Protein AF-A0A961I4J6-F1 (afdb_monomer)

Solvent-accessible surface area (backbone atoms only — not comparable to full-atom values): 3456 Å² total; per-residue (Å²): 122,56,47,64,62,70,72,71,44,52,72,73,55,68,72,50,59,46,77,36,85,92,70,44,31,40,39,24,76,93,70,76,44,75,44,48,46,66,38,51,76,72,71,46,55,70,59,85,76,73,76,72,82,123

Nearest PDB structures (foldseek):
  3k8r-assembly1_B  TM=8.190E-01  e=5.688E-03  Rhodospirillum rubrum ATCC 11170

pLDDT: mean 88.36, std 15.49, range [39.16, 98.38]

Sequence (54 aa):
TYFPRLLNATPEERDRYEISGGGTGLHWESIDEDISVKGLLLGIGDLTRGTGLT

Radius of gyration: 11.37 Å; Cα contacts (8 Å, |Δi|>4): 61; chains: 1; bounding box: 32×20×28 Å

Mean predicted aligned error: 4.88 Å

Structure (mmCIF, N/CA/C/O backbone):
data_AF-A0A961I4J6-F1
#
_entry.id   AF-A0A961I4J6-F1
#
loop_
_atom_site.group_PDB
_atom_site.id
_atom_site.type_symbol
_atom_site.label_atom_id
_atom_site.label_alt_id
_atom_site.label_comp_id
_atom_site.label_asym_id
_atom_site.label_enti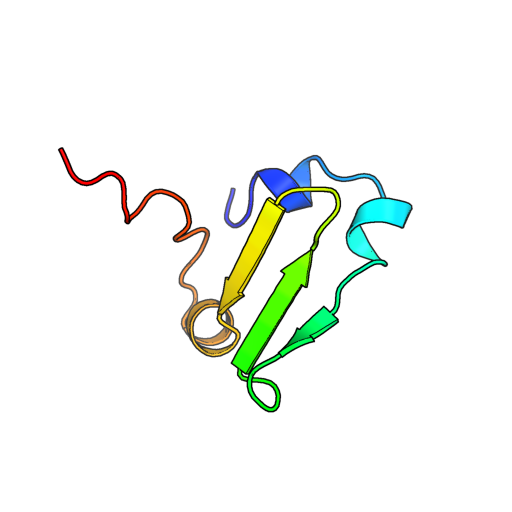ty_id
_atom_site.label_seq_id
_atom_site.pdbx_PDB_ins_code
_atom_site.Cartn_x
_atom_site.Cartn_y
_atom_site.Cartn_z
_atom_site.occupancy
_atom_site.B_iso_or_equiv
_atom_site.auth_seq_id
_atom_site.auth_comp_id
_atom_site.auth_asym_id
_atom_site.auth_atom_id
_atom_site.pdbx_PDB_model_num
ATOM 1 N N . THR A 1 1 ? 2.411 -10.437 11.562 1.00 73.31 1 THR A N 1
ATOM 2 C CA . THR A 1 1 ? 1.672 -10.321 10.287 1.00 73.31 1 THR A CA 1
ATOM 3 C C . THR A 1 1 ? 2.532 -9.574 9.284 1.00 73.31 1 THR A C 1
ATOM 5 O O . THR A 1 1 ? 3.386 -8.821 9.734 1.00 73.31 1 THR A O 1
ATOM 8 N N . TYR A 1 2 ? 2.341 -9.792 7.980 1.00 85.81 2 TYR A N 1
ATOM 9 C CA . TYR A 1 2 ? 3.177 -9.206 6.920 1.00 85.81 2 TYR A CA 1
ATOM 10 C C . TYR A 1 2 ? 3.034 -7.683 6.803 1.00 85.81 2 TYR A C 1
ATOM 12 O O . TYR A 1 2 ? 4.035 -7.016 6.591 1.00 85.81 2 TYR A O 1
ATOM 20 N N . PHE A 1 3 ? 1.824 -7.150 7.005 1.00 93.06 3 PHE A N 1
ATOM 21 C CA . PHE A 1 3 ? 1.523 -5.714 6.941 1.00 93.06 3 PHE A CA 1
ATOM 22 C C . PHE A 1 3 ? 0.549 -5.345 8.073 1.00 93.06 3 PHE A C 1
ATOM 24 O O . PHE A 1 3 ? -0.667 -5.476 7.910 1.00 93.06 3 PHE A O 1
ATOM 31 N N . PRO A 1 4 ? 1.048 -5.003 9.278 1.00 93.50 4 PRO A N 1
ATOM 32 C CA . PRO A 1 4 ? 0.202 -4.772 10.448 1.00 93.50 4 PRO A CA 1
ATOM 33 C C . PRO A 1 4 ? -0.795 -3.627 10.293 1.00 93.50 4 PRO A C 1
ATOM 35 O O . PRO A 1 4 ? -1.905 -3.744 10.809 1.00 93.50 4 PRO A O 1
ATOM 38 N N . ARG A 1 5 ? -0.445 -2.550 9.580 1.00 94.69 5 ARG A N 1
ATOM 39 C CA . ARG A 1 5 ? -1.361 -1.416 9.401 1.00 94.69 5 ARG A CA 1
ATOM 40 C C . ARG A 1 5 ? -2.504 -1.790 8.465 1.00 94.69 5 ARG A C 1
ATOM 42 O O . ARG A 1 5 ? -3.656 -1.633 8.847 1.00 94.69 5 ARG A O 1
ATOM 49 N N . LEU A 1 6 ? -2.211 -2.438 7.334 1.00 94.50 6 LEU A N 1
ATOM 50 C CA . LEU A 1 6 ? -3.250 -2.984 6.447 1.00 94.50 6 LEU A CA 1
ATOM 51 C C . LEU A 1 6 ? -4.138 -4.030 7.125 1.00 94.50 6 LEU A C 1
ATOM 53 O O . LEU A 1 6 ? -5.346 -4.061 6.881 1.00 94.50 6 LEU A O 1
ATOM 57 N N . LEU A 1 7 ? -3.571 -4.884 7.986 1.00 95.19 7 LEU A N 1
ATOM 58 C CA . LEU A 1 7 ? -4.367 -5.858 8.736 1.00 95.19 7 LEU A CA 1
ATOM 59 C C . LEU A 1 7 ? -5.420 -5.159 9.612 1.00 95.19 7 LEU A C 1
ATOM 61 O O . LEU A 1 7 ? -6.553 -5.629 9.676 1.00 95.19 7 LEU A O 1
ATOM 65 N N . ASN A 1 8 ? -5.057 -4.038 10.238 1.00 96.56 8 ASN A N 1
ATOM 66 C CA . ASN A 1 8 ? -5.929 -3.287 11.141 1.00 96.56 8 ASN A CA 1
ATOM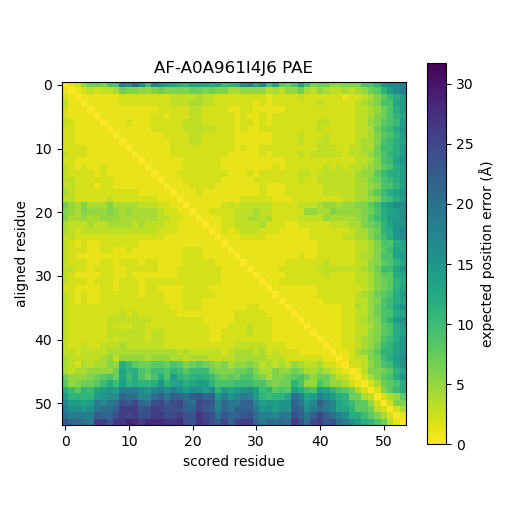 67 C C . ASN A 1 8 ? -6.798 -2.225 10.443 1.00 96.56 8 ASN A C 1
ATOM 69 O O . ASN A 1 8 ? -7.712 -1.704 11.075 1.00 96.56 8 ASN A O 1
ATOM 73 N N . ALA A 1 9 ? -6.537 -1.921 9.169 1.00 97.50 9 ALA A N 1
ATOM 74 C CA . ALA A 1 9 ? -7.280 -0.933 8.390 1.00 97.50 9 ALA A CA 1
ATOM 75 C C . ALA A 1 9 ? -8.730 -1.365 8.111 1.00 97.50 9 ALA A C 1
ATOM 77 O O . ALA A 1 9 ? -9.011 -2.560 7.934 1.00 97.50 9 ALA A O 1
ATOM 78 N N . THR A 1 10 ? -9.650 -0.403 8.020 1.00 98.38 10 THR A N 1
ATOM 79 C CA . THR A 1 10 ? -11.026 -0.666 7.568 1.00 98.38 10 THR A CA 1
ATOM 80 C C . THR A 1 10 ? -11.051 -1.027 6.076 1.00 98.38 10 THR A C 1
ATOM 82 O O . THR A 1 10 ? -10.091 -0.742 5.353 1.00 98.38 10 THR A O 1
ATOM 85 N N . PRO A 1 11 ? -12.130 -1.649 5.565 1.00 98.19 11 PRO A N 1
ATOM 86 C CA . PRO A 1 11 ? -12.278 -1.874 4.126 1.00 98.19 11 PRO A CA 1
ATOM 87 C C . PRO A 1 11 ? -12.111 -0.587 3.309 1.00 98.19 11 PRO A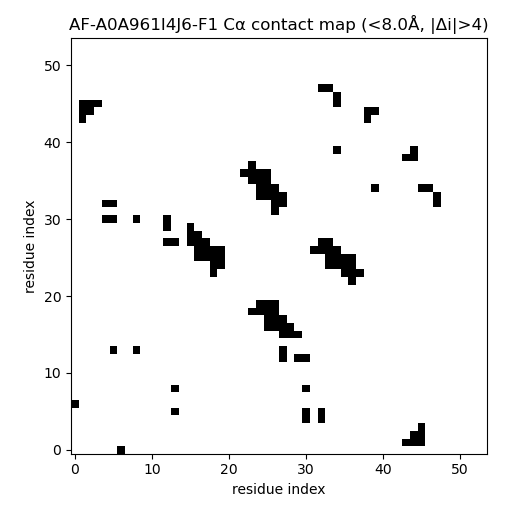 C 1
ATOM 89 O O . PRO A 1 11 ? -11.370 -0.565 2.333 1.00 98.19 11 PRO A O 1
ATOM 92 N N . GLU A 1 12 ? -12.710 0.512 3.768 1.00 98.31 12 GLU A N 1
ATOM 93 C CA . GLU A 1 12 ? -12.654 1.800 3.079 1.00 98.31 12 GLU A CA 1
ATOM 94 C C . GLU A 1 12 ? -11.240 2.391 3.067 1.00 98.31 12 GLU A C 1
ATOM 96 O O . GLU A 1 12 ? -10.872 3.071 2.115 1.00 98.31 12 GLU A O 1
ATOM 101 N N . GLU A 1 13 ? -10.449 2.167 4.117 1.00 98.25 13 GLU A N 1
ATOM 102 C CA . GLU A 1 13 ? -9.037 2.557 4.143 1.00 98.25 13 GLU A CA 1
ATOM 103 C C . GLU A 1 13 ? -8.212 1.706 3.177 1.00 98.25 13 GLU A C 1
ATOM 105 O O . GLU A 1 13 ? -7.429 2.261 2.414 1.00 98.25 13 GLU A O 1
ATOM 110 N N . ARG A 1 14 ? -8.424 0.383 3.135 1.00 97.62 14 ARG A N 1
ATOM 111 C CA . ARG A 1 14 ? -7.702 -0.518 2.214 1.00 97.62 14 ARG A CA 1
ATOM 112 C C . ARG A 1 14 ? -7.988 -0.228 0.743 1.00 97.62 14 ARG A C 1
ATOM 114 O O . ARG A 1 14 ? -7.097 -0.404 -0.084 1.00 97.62 14 ARG A O 1
ATOM 121 N N . ASP A 1 15 ? -9.185 0.241 0.418 1.00 97.75 15 ASP A N 1
ATOM 122 C CA . ASP A 1 15 ? -9.561 0.542 -0.966 1.00 97.75 15 ASP A CA 1
ATOM 123 C C . ASP A 1 15 ? -9.001 1.891 -1.463 1.00 97.75 15 ASP A C 1
ATOM 125 O O . ASP A 1 15 ? -9.004 2.153 -2.666 1.00 97.75 15 ASP A O 1
ATOM 129 N N . ARG A 1 16 ? -8.476 2.741 -0.568 1.00 97.81 16 ARG A N 1
ATOM 130 C CA . ARG A 1 16 ? -7.899 4.058 -0.898 1.00 97.81 16 ARG A CA 1
ATOM 131 C C . ARG A 1 16 ? -6.375 4.009 -1.003 1.00 97.81 16 ARG A C 1
ATOM 133 O O . ARG A 1 16 ? -5.676 4.587 -0.174 1.00 97.81 16 ARG A O 1
ATOM 140 N N . TYR A 1 17 ? -5.878 3.332 -2.033 1.00 97.62 17 TYR A N 1
ATOM 141 C CA . TYR A 1 17 ? -4.450 3.298 -2.348 1.00 97.62 17 TYR A CA 1
ATOM 142 C C . TYR A 1 17 ? -4.114 4.053 -3.628 1.00 97.62 17 TYR A C 1
ATOM 144 O O . TYR A 1 17 ? -4.932 4.171 -4.542 1.00 97.62 17 TYR A O 1
ATOM 152 N N . GLU A 1 18 ? -2.864 4.487 -3.715 1.00 98.00 18 GLU A N 1
ATOM 153 C CA . GLU A 1 18 ? -2.274 5.066 -4.914 1.00 98.00 18 GLU A CA 1
ATOM 154 C C . GLU A 1 18 ? -1.135 4.185 -5.432 1.00 98.00 18 GLU A C 1
ATOM 156 O O . GLU A 1 18 ? -0.392 3.568 -4.664 1.00 98.00 18 GLU A O 1
ATOM 161 N N . ILE A 1 19 ? -0.993 4.122 -6.758 1.00 97.56 19 ILE A N 1
ATOM 162 C CA . ILE A 1 19 ? 0.121 3.440 -7.421 1.00 97.56 19 ILE A CA 1
ATOM 163 C C . ILE A 1 19 ? 1.159 4.488 -7.809 1.00 97.56 19 ILE A C 1
ATOM 165 O O . ILE A 1 19 ? 0.849 5.442 -8.522 1.00 97.56 19 ILE A O 1
ATOM 169 N N . SER A 1 20 ? 2.409 4.279 -7.404 1.00 92.69 20 SER A N 1
ATOM 170 C C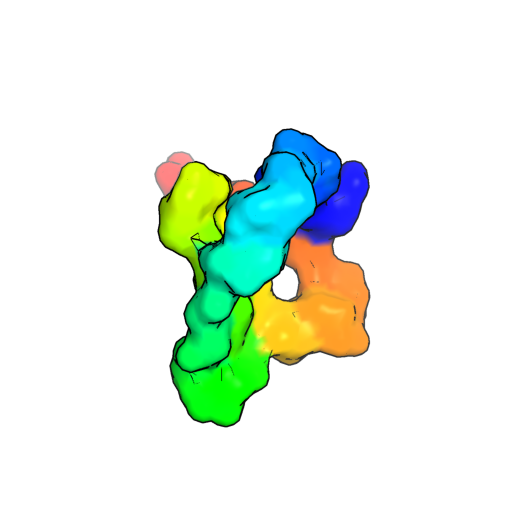A . SER A 1 20 ? 3.512 5.207 -7.665 1.00 92.69 20 SER A CA 1
ATOM 171 C C . SER A 1 20 ? 4.688 4.532 -8.383 1.00 92.69 20 SER A C 1
ATOM 173 O O . SER A 1 20 ? 4.718 3.314 -8.600 1.00 92.69 20 SER A O 1
ATOM 175 N N . GLY A 1 21 ? 5.653 5.346 -8.829 1.00 92.06 21 GLY A N 1
AT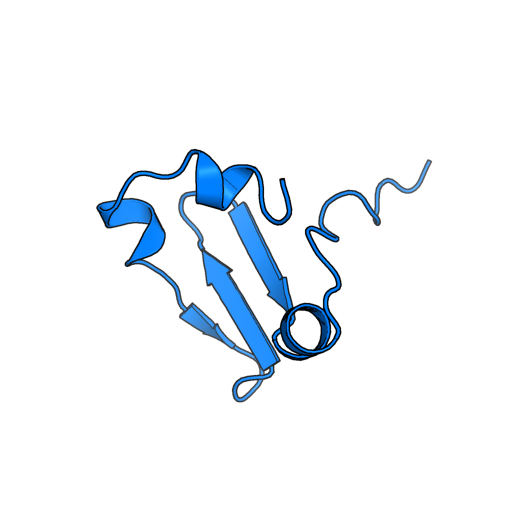OM 176 C CA . GLY A 1 21 ? 6.909 4.871 -9.426 1.00 92.06 21 GLY A CA 1
ATOM 177 C C . GLY A 1 21 ? 6.748 4.040 -10.706 1.00 92.06 21 GLY A C 1
ATOM 178 O O . GLY A 1 21 ? 7.600 3.215 -11.012 1.00 92.06 21 GLY A O 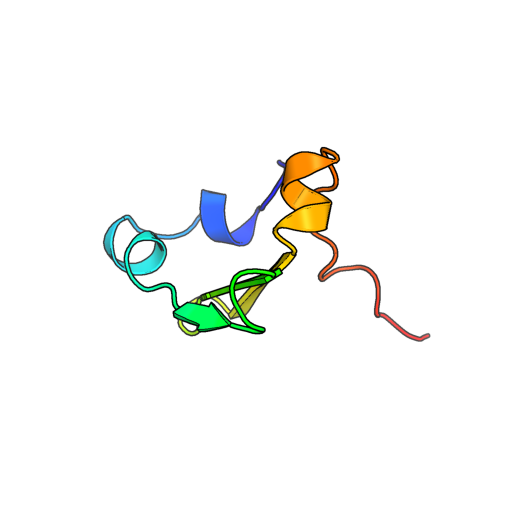1
ATOM 179 N N . GLY A 1 22 ? 5.647 4.214 -11.444 1.00 95.81 22 GLY A N 1
ATOM 180 C CA . GLY A 1 22 ? 5.352 3.398 -12.628 1.00 95.81 22 GLY A CA 1
ATOM 181 C C . GLY A 1 22 ? 4.925 1.963 -12.29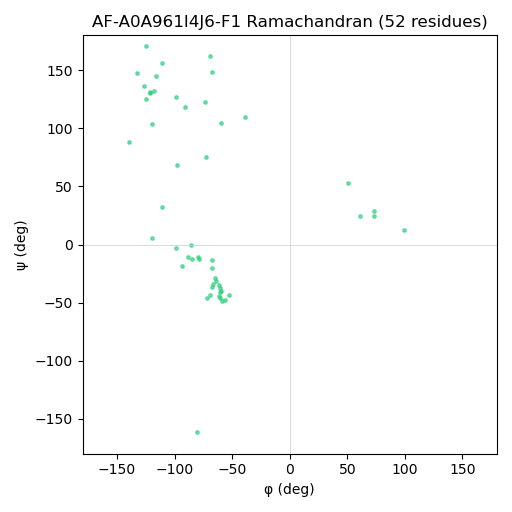9 1.00 95.81 22 GLY A C 1
ATOM 182 O O . GLY A 1 22 ? 5.171 1.060 -13.093 1.00 95.81 22 GLY A O 1
ATOM 183 N N . GLY A 1 23 ? 4.307 1.740 -11.133 1.00 95.81 23 GLY A N 1
ATOM 184 C CA . GLY A 1 23 ? 3.847 0.418 -10.692 1.00 95.81 23 GLY A CA 1
ATOM 185 C C . GLY A 1 23 ? 4.791 -0.283 -9.718 1.00 95.81 23 GLY A C 1
ATOM 186 O O . GLY A 1 23 ? 4.648 -1.479 -9.479 1.00 95.81 23 GLY A O 1
ATOM 187 N N . THR A 1 24 ? 5.773 0.428 -9.162 1.00 96.25 24 THR A N 1
ATOM 188 C CA . THR A 1 24 ? 6.758 -0.150 -8.236 1.00 96.25 24 THR A CA 1
ATOM 189 C C . THR A 1 24 ? 6.373 0.006 -6.769 1.00 96.25 24 THR A C 1
ATOM 191 O O . THR A 1 24 ? 6.928 -0.706 -5.926 1.00 96.25 24 THR A O 1
ATOM 194 N N . GLY A 1 25 ? 5.459 0.928 -6.459 1.00 96.00 25 GLY A N 1
ATOM 195 C CA . GLY A 1 25 ? 5.008 1.232 -5.103 1.00 96.00 25 GLY A CA 1
ATOM 196 C C . GLY A 1 25 ? 3.488 1.303 -4.998 1.00 96.00 25 GLY A C 1
ATOM 197 O O . GLY A 1 25 ? 2.813 1.706 -5.948 1.00 96.00 25 GLY A O 1
ATOM 198 N N . LEU A 1 26 ? 2.982 0.908 -3.833 1.00 96.12 26 LEU A N 1
ATOM 199 C CA . LEU A 1 26 ? 1.612 1.123 -3.381 1.00 96.12 26 LEU A CA 1
ATOM 200 C C . LEU A 1 26 ? 1.668 1.984 -2.121 1.00 96.12 26 LEU A C 1
ATOM 202 O O . LEU A 1 26 ? 2.448 1.665 -1.224 1.00 96.12 26 LEU A O 1
ATOM 206 N N . HIS A 1 27 ? 0.856 3.033 -2.061 1.00 95.88 27 HIS A N 1
ATOM 207 C CA . HIS A 1 27 ? 0.804 3.955 -0.929 1.00 95.88 27 HIS A CA 1
ATOM 208 C C . HIS A 1 27 ? -0.626 4.092 -0.404 1.00 95.88 27 HIS A C 1
ATOM 210 O O . HIS A 1 27 ? -1.560 4.242 -1.193 1.00 95.88 27 HIS A O 1
ATOM 216 N N . TRP A 1 28 ? -0.786 4.070 0.917 1.00 97.00 28 TRP A N 1
ATOM 217 C CA . TRP A 1 28 ? -2.031 4.372 1.617 1.00 97.00 28 TRP A CA 1
ATOM 218 C C . TRP A 1 28 ? -1.839 5.561 2.561 1.00 97.00 28 TRP A C 1
ATOM 220 O O . TRP A 1 28 ? -1.340 5.397 3.675 1.00 97.00 28 TRP A O 1
ATOM 230 N N . GLU A 1 29 ? -2.340 6.728 2.155 1.00 96.06 29 GLU A N 1
ATOM 231 C CA . GLU A 1 29 ? -2.221 7.978 2.922 1.00 96.06 29 GLU A CA 1
ATOM 232 C C . GLU A 1 29 ? -2.886 7.873 4.304 1.00 96.06 29 GLU A C 1
ATOM 234 O O . GLU A 1 29 ? -2.301 8.232 5.321 1.00 96.06 29 GLU A O 1
ATOM 239 N N . SER A 1 30 ? -4.106 7.322 4.383 1.00 97.38 30 SER A N 1
ATOM 240 C CA . SER A 1 30 ? -4.885 7.349 5.632 1.00 97.38 30 SER A CA 1
ATOM 241 C C . SER A 1 30 ? -4.293 6.513 6.768 1.00 97.38 30 SER A C 1
ATOM 243 O O . SER A 1 30 ? -4.654 6.728 7.922 1.00 97.38 30 SER A O 1
ATOM 245 N N . ILE A 1 31 ? -3.426 5.547 6.450 1.00 95.69 31 ILE A N 1
ATOM 246 C CA . ILE A 1 31 ? -2.788 4.663 7.434 1.00 95.69 31 ILE A CA 1
ATOM 247 C C . ILE A 1 31 ? -1.259 4.769 7.430 1.00 95.69 31 ILE A C 1
ATOM 249 O O . ILE A 1 31 ? -0.627 3.995 8.147 1.00 95.69 31 ILE A O 1
ATOM 253 N N . ASP A 1 32 ? -0.680 5.700 6.662 1.00 94.06 32 ASP A N 1
ATOM 254 C CA . ASP A 1 32 ? 0.772 5.895 6.538 1.00 94.06 32 ASP A CA 1
ATOM 255 C C . ASP A 1 32 ? 1.508 4.574 6.235 1.00 94.06 32 ASP A C 1
ATOM 257 O O . A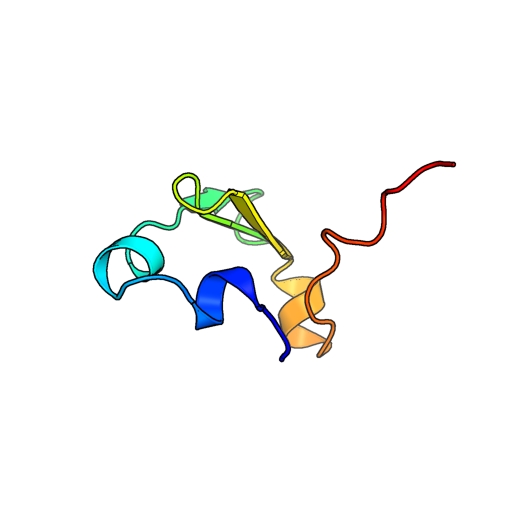SP A 1 32 ? 2.394 4.123 6.973 1.00 94.06 32 ASP A O 1
ATOM 261 N N . GLU A 1 33 ? 1.055 3.877 5.187 1.00 93.62 33 GLU A N 1
ATOM 262 C CA . GLU A 1 33 ? 1.649 2.609 4.757 1.00 93.62 33 GLU A CA 1
ATOM 263 C C . GLU A 1 33 ? 2.148 2.674 3.314 1.00 93.62 33 GLU A C 1
ATOM 265 O O . GLU A 1 33 ? 1.404 3.009 2.392 1.00 93.62 33 GLU A O 1
ATOM 270 N N . ASP A 1 34 ? 3.394 2.239 3.131 1.00 94.88 34 ASP A N 1
ATOM 271 C CA . ASP A 1 34 ? 4.057 2.106 1.840 1.00 94.88 34 ASP A CA 1
ATOM 272 C C . ASP A 1 34 ? 4.493 0.661 1.610 1.00 94.88 34 ASP A C 1
ATOM 274 O O . ASP A 1 34 ? 5.160 0.040 2.440 1.00 94.88 34 ASP A O 1
ATOM 278 N N . ILE A 1 35 ? 4.165 0.118 0.438 1.00 94.12 35 ILE A N 1
ATOM 279 C CA . ILE A 1 35 ? 4.557 -1.236 0.044 1.00 94.12 35 ILE A CA 1
ATOM 280 C C . ILE A 1 35 ? 5.306 -1.203 -1.281 1.00 94.12 35 ILE A C 1
ATOM 282 O O . ILE A 1 35 ? 4.804 -0.753 -2.311 1.00 94.12 35 ILE A O 1
ATOM 286 N N . SER A 1 36 ? 6.508 -1.783 -1.276 1.00 94.38 36 SER A N 1
ATOM 287 C CA . SER A 1 36 ? 7.231 -2.097 -2.507 1.00 94.38 36 SER A CA 1
ATOM 288 C C . SER A 1 36 ? 6.596 -3.301 -3.199 1.00 94.38 36 SER A C 1
ATOM 290 O O . SER A 1 36 ? 6.581 -4.400 -2.642 1.00 94.38 36 SER A O 1
ATOM 292 N N . VAL A 1 37 ? 6.173 -3.137 -4.455 1.00 94.81 37 VAL A N 1
ATOM 293 C CA . VAL A 1 37 ? 5.645 -4.243 -5.276 1.00 94.81 37 VAL A CA 1
ATOM 294 C C . VAL A 1 37 ? 6.702 -5.335 -5.461 1.00 94.81 37 VAL A C 1
ATOM 296 O O . VAL A 1 37 ? 6.407 -6.522 -5.335 1.00 94.81 37 VAL A O 1
ATOM 299 N N . LYS A 1 38 ? 7.966 -4.950 -5.681 1.00 94.75 38 LYS A N 1
ATOM 300 C CA . LYS A 1 38 ? 9.084 -5.902 -5.750 1.00 94.75 38 LYS A CA 1
ATOM 301 C C . LYS A 1 38 ? 9.262 -6.653 -4.428 1.00 94.75 38 LYS A C 1
ATOM 303 O O . LYS A 1 38 ? 9.458 -7.864 -4.451 1.00 94.75 38 LYS A O 1
ATOM 308 N N . GLY A 1 39 ? 9.200 -5.946 -3.298 1.00 93.25 39 GLY A N 1
ATOM 309 C CA . GLY A 1 39 ? 9.282 -6.554 -1.968 1.00 93.25 39 GLY A CA 1
ATOM 310 C C . GLY A 1 39 ? 8.173 -7.581 -1.746 1.00 93.25 39 GLY A C 1
ATOM 311 O O . GLY A 1 39 ? 8.465 -8.726 -1.409 1.00 93.25 39 GLY A O 1
ATOM 312 N N . LEU A 1 40 ? 6.930 -7.210 -2.061 1.00 93.19 40 LEU A N 1
ATOM 313 C CA . LEU A 1 40 ? 5.767 -8.090 -1.970 1.00 93.19 40 LEU A CA 1
ATOM 314 C C . LEU A 1 40 ? 5.944 -9.373 -2.798 1.00 93.19 40 LEU A C 1
ATOM 316 O O . LEU A 1 40 ? 5.744 -10.468 -2.274 1.00 93.19 40 LEU A O 1
ATOM 320 N N . LEU A 1 41 ? 6.377 -9.257 -4.059 1.00 93.94 41 LEU A N 1
ATOM 321 C CA . LEU A 1 41 ? 6.616 -10.408 -4.945 1.00 93.94 41 LEU A CA 1
ATOM 322 C C . LEU A 1 41 ? 7.751 -11.322 -4.459 1.00 93.94 41 LEU A C 1
ATOM 324 O O . LEU A 1 41 ? 7.735 -12.519 -4.732 1.00 93.94 41 LEU A O 1
ATOM 328 N N . LEU A 1 42 ? 8.728 -10.771 -3.737 1.00 94.88 42 LEU A N 1
ATOM 329 C CA . LEU A 1 42 ? 9.826 -11.522 -3.124 1.00 94.88 42 LEU A CA 1
ATOM 330 C C . LEU A 1 42 ? 9.474 -12.083 -1.735 1.00 94.88 42 LEU A C 1
ATOM 332 O O . LEU A 1 42 ? 10.317 -12.726 -1.113 1.00 94.88 42 LEU A O 1
ATOM 336 N N . GLY A 1 43 ? 8.257 -11.847 -1.234 1.00 91.69 43 GLY A N 1
ATOM 337 C CA . GLY A 1 43 ? 7.841 -12.282 0.101 1.00 91.69 43 GLY A CA 1
ATOM 338 C C . GLY A 1 43 ? 8.476 -11.476 1.237 1.00 91.69 43 GLY A C 1
ATOM 339 O O . GLY A 1 43 ? 8.583 -11.979 2.357 1.00 91.69 43 GLY A O 1
ATOM 340 N N . ILE A 1 44 ? 8.884 -10.236 0.965 1.00 90.12 44 ILE A N 1
ATOM 341 C CA . ILE A 1 44 ? 9.388 -9.280 1.951 1.00 90.12 44 ILE A CA 1
ATOM 342 C C . ILE A 1 44 ? 8.195 -8.465 2.468 1.00 90.12 44 ILE A C 1
ATOM 344 O O . ILE A 1 44 ? 7.509 -7.801 1.691 1.00 90.12 44 ILE A O 1
ATOM 348 N N . GLY A 1 45 ? 7.923 -8.569 3.771 1.00 85.94 45 GLY A N 1
ATOM 349 C CA . GLY A 1 45 ? 6.844 -7.839 4.444 1.00 85.94 45 GLY A CA 1
ATOM 350 C C . GLY A 1 45 ? 7.211 -6.394 4.792 1.00 85.94 45 GLY A C 1
ATOM 351 O O . GLY A 1 45 ? 8.158 -5.842 4.244 1.00 85.94 45 GLY A O 1
ATOM 352 N N . ASP A 1 46 ? 6.454 -5.808 5.718 1.00 83.12 46 ASP A N 1
ATOM 353 C CA . ASP A 1 46 ? 6.613 -4.458 6.276 1.00 83.12 46 ASP A CA 1
ATOM 354 C C . ASP A 1 46 ? 8.092 -4.075 6.505 1.00 83.12 46 ASP A C 1
ATOM 356 O O . ASP A 1 46 ? 8.778 -4.618 7.378 1.00 83.12 46 ASP A O 1
ATOM 360 N N . LEU A 1 47 ? 8.566 -3.133 5.681 1.00 73.81 47 LEU A N 1
ATOM 361 C CA . LEU A 1 47 ? 9.906 -2.542 5.742 1.00 73.81 47 LEU A CA 1
ATOM 362 C C . LEU A 1 47 ? 9.913 -1.189 6.456 1.00 73.81 47 LEU A C 1
ATOM 364 O O . LEU A 1 47 ? 10.986 -0.619 6.664 1.00 73.81 47 LEU A O 1
ATOM 368 N N . THR A 1 48 ? 8.755 -0.684 6.877 1.00 66.31 48 THR A N 1
ATOM 369 C CA . THR A 1 48 ? 8.595 0.643 7.483 1.00 66.31 48 THR A CA 1
ATOM 370 C C . THR A 1 48 ? 9.280 0.719 8.855 1.00 66.31 48 THR A C 1
ATOM 372 O O . THR A 1 48 ? 9.573 1.794 9.370 1.00 66.31 48 THR A O 1
ATOM 375 N N . ARG A 1 49 ? 9.661 -0.437 9.420 1.00 63.22 49 ARG A N 1
ATOM 376 C CA . ARG A 1 49 ? 10.518 -0.561 10.613 1.00 63.22 49 ARG A CA 1
ATOM 377 C C . ARG A 1 49 ? 12.027 -0.390 10.361 1.00 63.22 49 ARG A C 1
ATOM 379 O O . ARG A 1 49 ? 12.782 -0.313 11.326 1.00 63.22 49 ARG A O 1
ATOM 386 N N . GLY A 1 50 ? 12.490 -0.359 9.109 1.00 56.19 50 GLY A N 1
ATOM 387 C CA . GLY A 1 50 ? 13.914 -0.456 8.750 1.00 56.19 50 GLY A CA 1
ATOM 388 C C . GLY A 1 50 ? 14.724 0.846 8.763 1.00 56.19 50 GLY A C 1
ATOM 389 O O . GLY A 1 50 ? 15.949 0.783 8.714 1.00 56.19 50 GLY A O 1
ATOM 390 N N . THR A 1 51 ? 14.089 2.016 8.850 1.00 50.56 51 THR A N 1
ATOM 391 C CA . THR A 1 51 ? 14.778 3.325 8.875 1.00 50.56 51 THR A CA 1
ATOM 392 C C . THR A 1 51 ? 14.683 4.017 10.231 1.00 50.56 51 THR A C 1
ATOM 394 O O . THR A 1 51 ? 14.686 5.242 10.319 1.00 50.56 51 THR A O 1
ATOM 397 N N . GLY A 1 52 ? 14.641 3.238 11.312 1.00 43.75 52 GLY A N 1
ATOM 398 C CA . GLY A 1 52 ? 15.048 3.724 12.626 1.00 43.75 52 GLY A CA 1
ATOM 399 C C . GLY A 1 52 ? 16.569 3.859 12.666 1.00 43.75 52 GLY A C 1
ATOM 400 O O . GLY A 1 52 ? 17.239 3.009 13.244 1.00 43.75 52 GLY 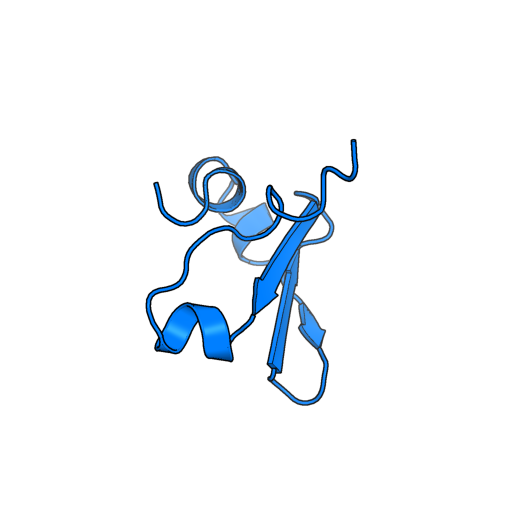A O 1
ATOM 401 N N . LEU A 1 53 ? 17.118 4.894 12.020 1.00 41.38 53 LEU A N 1
ATOM 402 C CA . LEU A 1 53 ? 18.470 5.359 12.324 1.00 41.38 53 LEU A CA 1
ATOM 403 C C . LEU A 1 53 ? 18.483 5.763 13.805 1.00 41.38 53 LEU A C 1
ATOM 405 O O . LEU A 1 53 ? 17.910 6.784 14.182 1.00 41.38 53 LEU A O 1
ATOM 409 N N . THR A 1 54 ? 19.087 4.906 14.626 1.00 39.16 54 THR A N 1
ATOM 410 C CA . THR A 1 54 ? 19.765 5.297 15.866 1.00 39.16 54 THR A CA 1
ATOM 411 C C . THR A 1 54 ? 21.248 5.386 15.549 1.00 39.16 54 THR A C 1
ATOM 413 O O . THR A 1 54 ? 21.705 4.550 14.734 1.00 39.16 54 THR A O 1
#

Secondary structure (DSSP, 8-state):
---HHHHHS-HHHHT--EEETTTTEEEEGGGTEEEEHHHHHTT----TTTT---

Foldseek 3Di:
DQEVLCVVDDPVQVVDWDADPPRQWIAGPVSGDIDGPVCVVVVHGDCVVPPPDD